Protein AF-A0A2T3IYL4-F1 (afdb_monomer)

Foldseek 3Di:
DDKDQLVRPPLDDLLQSLLVCVVVCVQPPPCNVVRIWDQDQDDDPQKTQGIKDWDQDPLRKIKMKTQIGNVSHGQWIKIWIGNDPDIDIDTDGSDDDCVVRVVSVVVSVPDDGSDDD

Solvent-accessible surface area (backbone atoms only — not comparable to full-atom values): 6860 Å² total; per-residue (Å²): 134,72,71,39,48,58,80,69,46,76,77,49,54,73,65,51,47,46,43,49,46,54,57,53,40,75,83,34,80,86,37,72,93,68,44,48,30,33,78,56,72,38,82,49,87,92,28,31,28,45,31,34,35,76,47,74,49,98,80,74,20,43,38,36,42,32,39,30,19,52,83,88,41,66,44,27,41,36,39,38,41,33,75,66,100,54,74,50,77,50,77,45,64,61,76,73,50,67,85,83,37,48,69,61,52,53,53,50,74,69,49,76,80,84,68,83,133

Structure (mmCIF, N/CA/C/O backbone):
data_AF-A0A2T3IYL4-F1
#
_entry.id   AF-A0A2T3IYL4-F1
#
loop_
_atom_site.group_PDB
_atom_site.id
_atom_site.type_symbol
_atom_site.label_atom_id
_atom_site.label_alt_id
_atom_site.label_comp_id
_atom_site.label_asym_id
_atom_site.label_entity_id
_atom_site.label_seq_id
_atom_site.pdbx_PDB_ins_code
_atom_site.Cartn_x
_atom_site.Cartn_y
_atom_site.Cartn_z
_atom_site.occupancy
_atom_site.B_iso_or_equiv
_atom_site.auth_seq_id
_atom_site.auth_comp_id
_atom_site.auth_asym_id
_atom_site.auth_atom_id
_atom_site.pdbx_PDB_model_num
ATOM 1 N N . MET A 1 1 ? -9.990 2.255 -16.462 1.00 60.38 1 MET A N 1
ATOM 2 C CA . MET A 1 1 ? -9.707 1.977 -15.038 1.00 60.38 1 MET A CA 1
ATOM 3 C C . MET A 1 1 ? -9.647 3.313 -14.328 1.00 60.38 1 MET A C 1
ATOM 5 O O . MET A 1 1 ? -8.961 4.191 -14.836 1.00 60.38 1 MET A O 1
ATOM 9 N N . ASN A 1 2 ? -10.394 3.487 -13.236 1.00 83.19 2 ASN A N 1
ATOM 10 C CA . ASN A 1 2 ? -10.308 4.706 -12.432 1.00 83.19 2 ASN A CA 1
ATOM 11 C C . ASN A 1 2 ? -9.212 4.512 -11.391 1.00 83.19 2 ASN A C 1
ATOM 13 O O . ASN A 1 2 ? -9.307 3.617 -10.553 1.00 83.19 2 ASN A O 1
ATOM 17 N N . TYR A 1 3 ? -8.171 5.326 -11.506 1.00 89.69 3 TYR A N 1
ATOM 18 C CA . TYR A 1 3 ? -7.125 5.439 -10.506 1.00 89.69 3 TYR A CA 1
ATOM 19 C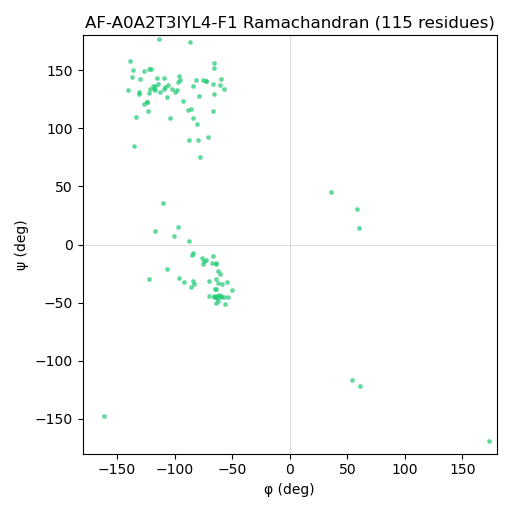 C . TYR A 1 3 ? -7.598 6.410 -9.427 1.00 89.69 3 TYR A C 1
ATOM 21 O O . TYR A 1 3 ? -8.156 7.453 -9.760 1.00 89.69 3 TYR A O 1
ATOM 29 N N . ALA A 1 4 ? -7.379 6.057 -8.166 1.00 92.56 4 ALA A N 1
ATOM 30 C CA . ALA A 1 4 ? -7.614 6.916 -7.016 1.00 92.56 4 ALA A CA 1
ATOM 31 C C . ALA A 1 4 ? -6.269 7.263 -6.383 1.00 92.56 4 ALA A C 1
ATOM 33 O O . ALA A 1 4 ? -5.439 6.376 -6.157 1.00 92.56 4 ALA A O 1
ATOM 34 N N . HIS A 1 5 ? -6.033 8.541 -6.119 1.00 94.25 5 HIS A N 1
ATOM 35 C CA . HIS A 1 5 ? -4.860 8.963 -5.365 1.00 94.25 5 HIS A CA 1
ATOM 36 C C . HIS A 1 5 ? -4.953 8.443 -3.922 1.00 94.25 5 HIS A C 1
ATOM 38 O O . HIS A 1 5 ? -6.049 8.267 -3.390 1.00 94.25 5 HIS A O 1
ATOM 44 N N . ILE A 1 6 ? -3.820 8.217 -3.249 1.00 92.12 6 ILE A N 1
ATOM 45 C CA . ILE A 1 6 ? -3.809 7.712 -1.863 1.00 92.12 6 ILE A CA 1
ATOM 46 C C . ILE A 1 6 ? -4.642 8.575 -0.893 1.00 92.12 6 ILE A C 1
ATOM 48 O O . ILE A 1 6 ? -5.269 8.052 0.028 1.00 92.12 6 ILE A O 1
ATOM 52 N N . THR A 1 7 ? -4.723 9.888 -1.124 1.00 91.19 7 THR A N 1
ATOM 53 C CA . THR A 1 7 ? -5.561 10.798 -0.318 1.00 91.19 7 THR A CA 1
ATOM 54 C C . THR A 1 7 ? -7.053 10.497 -0.436 1.00 91.19 7 THR A C 1
ATOM 56 O O . THR A 1 7 ? -7.787 10.702 0.529 1.00 91.19 7 THR A O 1
ATOM 59 N N . GLU A 1 8 ? -7.489 9.969 -1.580 1.00 92.88 8 GLU A N 1
ATOM 60 C CA . GLU A 1 8 ? -8.887 9.679 -1.917 1.00 92.88 8 GLU A CA 1
ATOM 61 C C . GLU A 1 8 ? -9.357 8.321 -1.367 1.00 92.88 8 GLU A C 1
ATOM 63 O O . GLU A 1 8 ? -10.548 8.001 -1.423 1.00 92.88 8 GLU A O 1
ATOM 68 N N . LEU A 1 9 ? -8.447 7.515 -0.805 1.00 92.44 9 LEU A N 1
ATOM 69 C CA . LEU A 1 9 ? -8.771 6.227 -0.190 1.00 92.44 9 LEU A CA 1
ATOM 70 C C . LEU A 1 9 ? -9.380 6.433 1.204 1.00 92.44 9 LEU A C 1
ATOM 72 O O . LEU A 1 9 ? -8.732 6.228 2.228 1.00 92.44 9 LEU A O 1
ATOM 76 N N . ASN A 1 10 ? -10.646 6.850 1.239 1.00 91.06 10 ASN A N 1
ATOM 77 C CA . ASN A 1 10 ? -11.380 7.199 2.465 1.00 91.06 10 ASN A CA 1
ATOM 78 C C . ASN A 1 10 ? -11.592 6.026 3.438 1.00 91.06 10 ASN A C 1
ATOM 80 O O . ASN A 1 10 ? -11.926 6.244 4.598 1.00 91.06 10 ASN A O 1
ATOM 84 N N . GLU A 1 11 ? -11.399 4.790 2.977 1.00 91.56 11 GLU A N 1
ATOM 85 C CA . GLU A 1 11 ? -11.443 3.584 3.813 1.00 91.56 11 GLU A CA 1
ATOM 86 C C . GLU A 1 11 ? -10.167 3.413 4.666 1.00 91.56 11 GLU A C 1
ATOM 88 O O . GLU A 1 11 ? -10.135 2.580 5.570 1.00 91.56 11 GLU A O 1
ATOM 93 N N . LEU A 1 12 ? -9.113 4.195 4.395 1.00 90.62 12 LEU A N 1
ATOM 94 C CA . LEU A 1 12 ? -7.873 4.211 5.170 1.00 90.62 12 LEU A CA 1
ATOM 95 C C . LEU A 1 12 ? -7.872 5.353 6.185 1.00 90.62 12 LEU A C 1
ATOM 97 O O . LEU A 1 12 ? -8.252 6.482 5.869 1.00 90.62 12 LEU A O 1
ATOM 101 N N . SER A 1 13 ? -7.357 5.077 7.385 1.00 88.62 13 SER A N 1
ATOM 102 C CA . SER A 1 13 ? -7.013 6.137 8.334 1.00 88.62 13 SER A CA 1
ATOM 103 C C . SER A 1 13 ? -5.860 6.989 7.794 1.00 88.62 13 SER A C 1
ATOM 105 O O . SER A 1 13 ? -5.037 6.522 7.005 1.00 88.62 13 SER A O 1
ATOM 107 N N . GLU A 1 14 ? -5.756 8.235 8.257 1.00 85.69 14 GLU A N 1
ATOM 108 C CA . GLU A 1 14 ? -4.638 9.119 7.892 1.00 85.69 14 GLU A CA 1
ATOM 109 C C . GLU A 1 14 ? -3.275 8.528 8.286 1.00 85.69 14 GLU A C 1
ATOM 111 O O . GLU A 1 14 ? -2.298 8.670 7.554 1.00 85.69 14 GLU A O 1
ATOM 116 N N . GLU A 1 15 ? -3.222 7.788 9.396 1.00 81.94 15 GLU A N 1
ATOM 117 C CA . GLU A 1 15 ? -2.031 7.048 9.820 1.00 81.94 15 GLU A CA 1
ATOM 118 C C . GLU A 1 15 ? -1.664 5.936 8.827 1.00 81.94 15 GLU A C 1
ATOM 120 O O . GLU A 1 15 ? -0.506 5.834 8.425 1.00 81.94 15 GLU A O 1
ATOM 125 N N . ALA A 1 16 ? -2.641 5.150 8.361 1.00 86.06 16 ALA A N 1
ATOM 126 C CA . ALA A 1 16 ? -2.408 4.106 7.365 1.00 86.06 16 ALA A CA 1
ATOM 127 C C . ALA A 1 16 ? -1.965 4.692 6.013 1.00 86.06 16 ALA A C 1
ATOM 129 O O . ALA A 1 16 ? -1.069 4.144 5.370 1.00 86.06 16 ALA A O 1
ATOM 130 N N . LYS A 1 17 ? -2.535 5.834 5.598 1.00 89.31 17 LYS A N 1
ATOM 131 C CA . LYS A 1 17 ? -2.097 6.564 4.394 1.00 89.31 17 LYS A CA 1
ATOM 132 C C . LYS A 1 17 ? -0.650 7.041 4.528 1.00 89.31 17 LYS A C 1
ATOM 134 O O . LYS A 1 17 ? 0.152 6.793 3.629 1.00 89.31 17 LYS A O 1
ATOM 139 N N . ALA A 1 18 ? -0.299 7.682 5.645 1.00 85.31 18 ALA A N 1
ATOM 140 C CA . ALA A 1 18 ? 1.064 8.149 5.905 1.00 85.31 18 ALA A CA 1
ATOM 141 C C . ALA A 1 18 ? 2.063 6.984 5.938 1.00 85.31 18 ALA A C 1
ATOM 143 O O . ALA A 1 18 ? 3.119 7.049 5.306 1.00 85.31 18 ALA A O 1
ATOM 144 N N . PHE A 1 19 ? 1.697 5.885 6.601 1.00 83.94 19 PHE A N 1
ATOM 145 C CA . PHE A 1 19 ? 2.507 4.674 6.640 1.00 83.94 19 PHE A CA 1
ATOM 146 C C . PHE A 1 19 ? 2.746 4.084 5.253 1.00 83.94 19 PHE A C 1
ATOM 148 O O . PHE A 1 19 ? 3.867 3.714 4.913 1.00 83.94 19 PHE A O 1
ATOM 155 N N . LEU A 1 20 ? 1.703 4.020 4.429 1.00 88.44 20 LEU A N 1
ATOM 156 C CA . LEU A 1 20 ? 1.818 3.496 3.079 1.00 88.44 20 LEU A CA 1
ATOM 157 C C . LEU A 1 20 ? 2.750 4.355 2.221 1.00 88.44 20 LEU A C 1
ATOM 159 O O . LEU A 1 20 ? 3.619 3.818 1.539 1.00 88.44 20 LEU A O 1
ATOM 163 N N . VAL A 1 21 ? 2.619 5.683 2.298 1.00 88.56 21 VAL A N 1
ATOM 164 C CA . VAL A 1 21 ? 3.532 6.609 1.614 1.00 88.56 21 VAL A CA 1
ATOM 165 C C . VAL A 1 21 ? 4.972 6.397 2.088 1.00 88.56 21 VAL A C 1
ATOM 167 O O . VAL A 1 21 ? 5.870 6.302 1.253 1.00 88.56 21 VAL A O 1
ATOM 170 N N . TYR A 1 22 ? 5.202 6.267 3.401 1.00 84.00 22 TYR A N 1
ATOM 171 C CA . TYR A 1 22 ? 6.528 5.965 3.948 1.00 84.00 22 TYR A CA 1
ATOM 172 C C . TYR A 1 22 ? 7.105 4.685 3.363 1.00 84.00 22 TYR A C 1
ATOM 174 O O . TYR A 1 22 ? 8.236 4.688 2.874 1.00 84.00 22 TYR A O 1
ATOM 182 N N . PHE A 1 23 ? 6.321 3.612 3.408 1.00 84.25 23 PHE A N 1
ATOM 183 C CA . PHE A 1 23 ? 6.771 2.292 3.018 1.00 84.25 23 PHE A CA 1
ATOM 184 C C . PHE A 1 23 ? 7.133 2.247 1.532 1.00 84.25 23 PHE A C 1
ATOM 186 O O . PHE A 1 23 ? 8.259 1.903 1.191 1.00 84.25 23 PHE A O 1
ATOM 193 N N . VAL A 1 24 ? 6.239 2.721 0.657 1.00 85.56 24 VAL A N 1
ATOM 194 C CA . VAL A 1 24 ? 6.507 2.784 -0.789 1.00 85.56 24 VAL A CA 1
ATOM 195 C C . VAL A 1 24 ? 7.684 3.718 -1.096 1.00 85.56 24 VAL A C 1
ATOM 197 O O . VAL A 1 24 ? 8.464 3.447 -2.006 1.00 85.56 24 VAL A O 1
ATOM 200 N N . SER A 1 25 ? 7.872 4.795 -0.322 1.00 84.81 25 SER A N 1
ATOM 201 C CA . SER A 1 25 ? 8.993 5.720 -0.541 1.00 84.81 25 SER A CA 1
ATOM 202 C C . SER A 1 25 ? 10.377 5.128 -0.259 1.00 84.81 25 SER A C 1
ATOM 204 O O . SER A 1 25 ? 11.373 5.707 -0.692 1.00 84.81 25 SER A O 1
ATOM 206 N N . GLN A 1 26 ? 10.456 3.993 0.452 1.00 80.31 26 GLN A N 1
ATOM 207 C CA . GLN A 1 26 ? 11.719 3.272 0.636 1.00 80.31 26 GLN A CA 1
ATOM 208 C C . GLN A 1 26 ? 12.198 2.622 -0.667 1.00 80.31 26 GLN A C 1
ATOM 210 O O . GLN A 1 26 ? 13.402 2.537 -0.892 1.00 80.31 26 GLN A O 1
ATOM 215 N N . ASP A 1 27 ? 11.264 2.219 -1.531 1.00 77.62 27 ASP A N 1
ATOM 216 C CA . ASP A 1 27 ? 11.568 1.596 -2.820 1.00 77.62 27 ASP A CA 1
ATOM 217 C C . ASP A 1 27 ? 11.548 2.612 -3.973 1.00 77.62 27 ASP A C 1
ATOM 219 O O . ASP A 1 27 ? 12.244 2.439 -4.973 1.00 77.62 27 ASP A O 1
ATOM 223 N N . LEU A 1 28 ? 10.741 3.676 -3.852 1.00 79.00 28 LEU A N 1
ATOM 224 C CA . LEU A 1 28 ? 10.479 4.652 -4.912 1.00 79.00 28 LEU A CA 1
ATOM 225 C C . LEU A 1 28 ? 10.581 6.093 -4.392 1.00 79.00 28 LEU A C 1
ATOM 227 O O . LEU A 1 28 ? 9.718 6.594 -3.670 1.00 79.00 28 LEU A O 1
ATOM 231 N N . ILE A 1 29 ? 11.620 6.810 -4.816 1.00 75.06 29 ILE A N 1
ATOM 232 C CA . ILE A 1 29 ? 11.860 8.196 -4.393 1.00 75.06 29 ILE A CA 1
ATOM 233 C C . ILE A 1 29 ? 10.759 9.126 -4.944 1.00 75.06 29 ILE A C 1
ATOM 235 O O . ILE A 1 29 ? 10.383 9.038 -6.112 1.00 75.06 29 ILE A O 1
ATOM 239 N N . ASN A 1 30 ? 10.272 10.062 -4.116 1.00 70.69 30 ASN A N 1
ATOM 240 C CA . ASN A 1 30 ? 9.265 11.081 -4.469 1.00 70.69 30 ASN A CA 1
ATOM 241 C C . ASN A 1 30 ? 7.922 10.519 -4.982 1.00 70.69 30 ASN A C 1
ATOM 243 O O . ASN A 1 30 ? 7.241 11.150 -5.791 1.00 70.69 30 ASN A O 1
ATOM 247 N N . VAL A 1 31 ? 7.521 9.335 -4.511 1.00 79.12 31 VAL A N 1
ATOM 248 C CA . VAL A 1 31 ? 6.292 8.663 -4.968 1.00 79.12 31 VAL A CA 1
ATOM 249 C C . VAL A 1 31 ? 5.002 9.267 -4.403 1.00 79.12 31 VAL A C 1
ATOM 251 O O . VAL A 1 31 ? 3.940 9.009 -4.954 1.00 79.12 31 VAL A O 1
ATOM 254 N N . ALA A 1 32 ? 5.065 10.076 -3.340 1.00 73.00 32 ALA A N 1
ATOM 255 C CA . ALA A 1 32 ? 3.881 10.535 -2.603 1.00 73.00 32 ALA A CA 1
ATOM 256 C C . ALA A 1 32 ? 2.818 11.203 -3.497 1.00 73.00 32 ALA A C 1
ATOM 258 O O . ALA A 1 32 ? 1.651 10.848 -3.405 1.00 73.00 32 ALA A O 1
ATOM 259 N N . GLU A 1 33 ? 3.228 12.092 -4.408 1.00 76.69 33 GLU A N 1
ATOM 260 C CA . GLU A 1 33 ? 2.340 12.801 -5.355 1.00 76.69 33 GLU A CA 1
ATOM 261 C C . GLU A 1 33 ? 1.842 11.917 -6.514 1.00 76.69 33 GLU A C 1
ATOM 263 O O . GLU A 1 33 ? 0.949 12.286 -7.281 1.00 76.69 33 GLU A O 1
ATOM 268 N N . L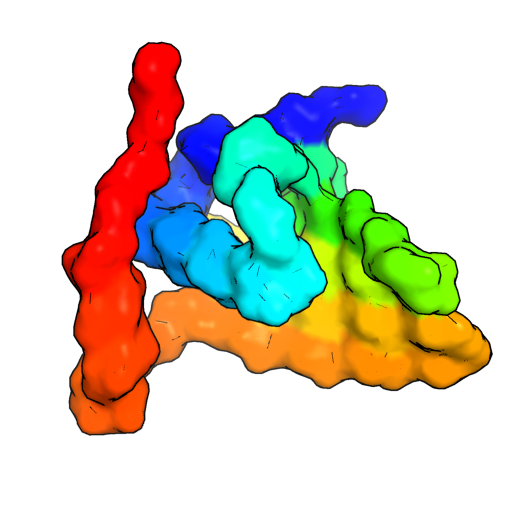YS A 1 34 ? 2.475 10.756 -6.692 1.00 83.44 34 LYS A N 1
ATOM 269 C CA . LYS A 1 34 ? 2.251 9.824 -7.802 1.00 83.44 34 LYS A CA 1
ATOM 270 C C . LYS A 1 34 ? 1.727 8.475 -7.326 1.00 83.44 34 LYS A C 1
ATOM 272 O O . LYS A 1 34 ? 1.687 7.522 -8.106 1.00 83.44 34 LYS A O 1
ATOM 277 N N . LEU A 1 35 ? 1.325 8.382 -6.062 1.00 90.19 35 LEU A N 1
ATOM 278 C CA . LEU A 1 35 ? 0.867 7.140 -5.475 1.00 90.19 35 LEU A CA 1
ATOM 279 C C . LEU A 1 35 ? -0.632 6.973 -5.732 1.00 90.19 35 LEU A C 1
ATOM 281 O O . LEU A 1 35 ? -1.484 7.401 -4.952 1.00 90.19 35 LEU A O 1
ATOM 285 N N . TYR A 1 36 ? -0.932 6.339 -6.863 1.00 92.81 36 TYR A N 1
ATOM 286 C CA . TYR A 1 36 ? -2.287 6.033 -7.303 1.00 92.81 36 TYR A CA 1
ATOM 287 C C . TYR A 1 36 ? -2.571 4.540 -7.209 1.00 92.81 36 TYR A C 1
ATOM 289 O O . TYR A 1 36 ? -1.719 3.718 -7.541 1.00 92.81 36 TYR A O 1
ATOM 297 N N . PHE A 1 37 ? -3.796 4.199 -6.832 1.00 94.50 37 PHE A N 1
ATOM 298 C CA . PHE A 1 37 ? -4.279 2.833 -6.707 1.00 94.50 37 PHE A CA 1
ATOM 299 C C . PHE A 1 37 ? -5.474 2.574 -7.619 1.00 94.50 37 PHE A C 1
ATOM 301 O O . PHE A 1 37 ? -6.280 3.459 -7.897 1.00 94.50 37 PHE A O 1
ATOM 308 N N . ILE A 1 38 ? -5.614 1.325 -8.047 1.00 95.00 38 ILE A N 1
ATOM 309 C CA . ILE A 1 38 ? -6.792 0.804 -8.734 1.00 95.00 38 ILE A CA 1
ATOM 310 C C . ILE A 1 38 ? -7.557 -0.071 -7.748 1.00 95.00 38 ILE A C 1
ATOM 312 O O . ILE A 1 38 ? -6.963 -0.878 -7.030 1.00 95.00 38 ILE A O 1
ATOM 316 N N . ARG A 1 39 ? -8.882 0.065 -7.732 1.00 93.25 39 ARG A N 1
ATOM 317 C CA . ARG A 1 39 ? -9.763 -0.831 -6.981 1.00 93.25 39 ARG A CA 1
ATOM 318 C C . ARG A 1 39 ? -9.705 -2.248 -7.565 1.00 93.25 39 ARG A C 1
ATOM 320 O O . ARG A 1 39 ? -9.845 -2.403 -8.776 1.00 93.25 39 ARG A O 1
ATOM 327 N N . ASN A 1 40 ? -9.491 -3.250 -6.716 1.00 88.44 40 ASN A N 1
ATOM 328 C CA . ASN A 1 40 ? -9.236 -4.632 -7.136 1.00 88.44 40 ASN A CA 1
ATOM 329 C C . ASN A 1 40 ? -10.238 -5.649 -6.554 1.00 88.44 40 ASN A C 1
ATOM 331 O O . ASN A 1 40 ? -10.529 -6.624 -7.227 1.00 88.44 40 ASN A O 1
ATOM 335 N N . ASP A 1 41 ? -10.802 -5.418 -5.362 1.00 89.12 41 ASP A N 1
ATOM 336 C CA . ASP A 1 41 ? -11.785 -6.289 -4.677 1.00 89.12 41 ASP A CA 1
ATOM 337 C C . ASP A 1 41 ? -11.555 -7.816 -4.871 1.00 89.12 41 ASP A C 1
ATOM 339 O O . ASP A 1 41 ? -12.484 -8.575 -5.157 1.00 89.12 41 ASP A O 1
ATOM 343 N N . VAL A 1 42 ? -10.303 -8.279 -4.729 1.00 84.94 42 VAL A N 1
ATOM 344 C CA . VAL A 1 42 ? -9.915 -9.692 -4.923 1.00 84.94 42 VAL A CA 1
ATOM 345 C C . VAL A 1 42 ? -9.833 -10.420 -3.577 1.00 84.94 42 VAL A C 1
ATOM 347 O O . VAL A 1 42 ? -9.181 -9.913 -2.662 1.00 84.94 42 VAL A O 1
ATOM 350 N N . PRO A 1 43 ? -10.409 -11.629 -3.435 1.00 79.75 43 PRO A N 1
ATOM 351 C CA . PRO A 1 43 ? -10.226 -12.451 -2.239 1.00 79.75 43 PRO A CA 1
ATOM 352 C C . PRO A 1 43 ? -8.755 -12.818 -1.986 1.00 79.75 43 PRO A C 1
ATOM 354 O O . PRO A 1 43 ? -8.037 -13.225 -2.897 1.00 79.75 43 PRO A O 1
ATOM 357 N N . PHE A 1 44 ? -8.323 -12.742 -0.729 1.00 72.38 44 PHE A N 1
ATOM 358 C CA . PHE A 1 44 ? -6.981 -13.102 -0.271 1.00 72.38 44 PHE A CA 1
ATOM 359 C C . PHE A 1 44 ? -7.079 -13.928 1.018 1.00 72.38 44 PHE A C 1
ATOM 361 O O . PHE A 1 44 ? -7.039 -13.405 2.129 1.00 72.38 44 PHE A O 1
ATOM 368 N N . GLY A 1 45 ? -7.280 -15.241 0.882 1.00 75.88 45 GLY A N 1
ATOM 369 C CA . GLY A 1 45 ? -7.611 -16.096 2.025 1.00 75.88 45 GLY A CA 1
ATOM 370 C C . GLY A 1 45 ? -8.927 -15.656 2.677 1.00 75.88 45 GLY A C 1
ATOM 371 O O . GLY A 1 45 ? -9.951 -15.595 2.003 1.00 75.88 45 GLY A O 1
ATOM 372 N N . ASN A 1 46 ? -8.883 -15.316 3.969 1.00 77.56 46 ASN A N 1
ATOM 373 C CA . ASN A 1 46 ? -10.028 -14.759 4.709 1.00 77.56 46 ASN A CA 1
ATOM 374 C C . ASN A 1 46 ? -10.125 -13.221 4.611 1.00 77.56 46 ASN A C 1
ATOM 376 O O . ASN A 1 46 ? -10.975 -12.617 5.257 1.00 77.56 46 ASN A O 1
ATOM 380 N N . GLN A 1 47 ? -9.236 -12.588 3.847 1.00 84.25 47 GLN A N 1
ATOM 381 C CA . GLN A 1 47 ? -9.121 -11.140 3.680 1.00 84.25 47 GLN A CA 1
ATOM 382 C C . GLN A 1 47 ? -9.477 -10.732 2.243 1.00 84.25 47 GLN A C 1
ATOM 384 O O . GLN A 1 47 ? -9.742 -11.574 1.385 1.00 84.25 47 GLN A O 1
ATOM 389 N N . THR A 1 48 ? -9.486 -9.429 1.963 1.00 86.88 48 THR A N 1
ATOM 390 C CA . THR A 1 48 ? -9.756 -8.874 0.627 1.00 86.88 48 THR A CA 1
ATOM 391 C C . THR A 1 48 ? -8.698 -7.847 0.238 1.00 86.88 48 THR A C 1
ATOM 393 O O . THR A 1 48 ? -8.417 -6.921 0.993 1.00 86.88 48 THR A O 1
ATOM 396 N N . ILE A 1 49 ? -8.136 -7.962 -0.963 1.00 88.75 49 ILE A N 1
ATOM 397 C CA . ILE A 1 49 ? -7.335 -6.902 -1.580 1.00 88.75 49 ILE A CA 1
ATOM 398 C C . ILE A 1 49 ? -8.304 -5.896 -2.197 1.00 88.75 49 ILE A C 1
ATOM 400 O O . ILE A 1 49 ? -8.864 -6.154 -3.262 1.00 88.75 49 ILE A O 1
ATOM 404 N N . LYS A 1 50 ? -8.498 -4.743 -1.552 1.00 93.19 50 LYS A N 1
ATOM 405 C CA . LYS A 1 50 ? -9.390 -3.694 -2.080 1.00 93.19 50 LYS A CA 1
ATOM 406 C C . LYS A 1 50 ? -8.700 -2.796 -3.096 1.00 93.19 50 LYS A C 1
ATOM 408 O O . LYS A 1 50 ? -9.341 -2.343 -4.041 1.00 93.19 50 LYS A O 1
ATOM 413 N N . TYR A 1 51 ? -7.396 -2.580 -2.950 1.00 94.38 51 TYR A N 1
ATOM 414 C CA . TYR A 1 51 ? -6.638 -1.668 -3.801 1.00 94.38 51 TYR A CA 1
ATOM 415 C C . TYR A 1 51 ? -5.298 -2.261 -4.201 1.00 94.38 51 TYR A C 1
ATOM 417 O O . TYR A 1 51 ? -4.648 -2.931 -3.399 1.00 94.38 51 TYR A O 1
ATOM 425 N N . MET A 1 52 ? -4.864 -1.974 -5.423 1.00 93.50 52 MET A 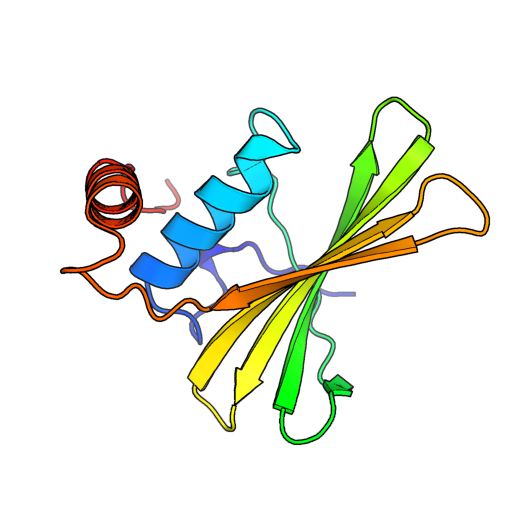N 1
ATOM 426 C CA . MET A 1 52 ? -3.541 -2.341 -5.908 1.00 93.50 52 MET A CA 1
ATOM 427 C C . MET A 1 52 ? -2.869 -1.203 -6.664 1.00 93.50 52 MET A C 1
ATOM 429 O O . MET A 1 52 ? -3.533 -0.403 -7.318 1.00 93.50 52 MET A O 1
ATOM 433 N N . THR A 1 53 ? -1.546 -1.164 -6.616 1.00 92.69 53 THR A N 1
ATOM 434 C CA . THR A 1 53 ? -0.737 -0.338 -7.510 1.00 92.69 53 THR A CA 1
ATOM 435 C C . THR A 1 53 ? 0.485 -1.112 -7.976 1.00 92.69 53 THR A C 1
ATOM 437 O O . THR A 1 53 ? 0.881 -2.102 -7.356 1.00 92.69 53 THR A O 1
ATOM 440 N N . THR A 1 54 ? 1.053 -0.688 -9.099 1.00 90.81 54 THR A N 1
ATOM 441 C CA . THR A 1 54 ? 2.173 -1.361 -9.747 1.00 90.81 54 THR A CA 1
ATOM 442 C C . THR A 1 54 ? 3.146 -0.331 -10.288 1.00 90.81 54 THR A C 1
ATOM 444 O O . THR A 1 54 ? 2.749 0.593 -10.996 1.00 90.81 54 THR A O 1
ATOM 447 N N . PHE A 1 55 ? 4.424 -0.544 -10.011 1.00 88.62 55 PHE A N 1
ATOM 448 C CA . PHE A 1 55 ? 5.527 0.264 -10.502 1.00 88.62 55 PHE A CA 1
ATOM 449 C C . PHE A 1 55 ? 6.562 -0.632 -11.172 1.00 88.62 55 PHE A C 1
ATOM 451 O O . PHE A 1 55 ? 6.743 -1.786 -10.785 1.00 88.62 55 PHE A O 1
ATOM 458 N N . ASN A 1 56 ? 7.254 -0.090 -12.167 1.00 85.25 56 ASN A N 1
ATOM 459 C CA . ASN A 1 56 ? 8.469 -0.704 -12.685 1.00 85.25 56 ASN A CA 1
ATOM 460 C C . ASN A 1 56 ? 9.654 0.027 -12.054 1.00 85.25 56 ASN A C 1
ATOM 462 O O . ASN A 1 56 ? 9.666 1.258 -12.043 1.00 85.25 56 ASN A O 1
ATOM 466 N N . ASN A 1 57 ? 10.616 -0.719 -11.522 1.00 75.19 57 ASN A N 1
ATOM 467 C CA . ASN A 1 57 ? 11.867 -0.154 -11.032 1.00 75.19 57 ASN A CA 1
ATOM 468 C C . ASN A 1 57 ? 12.900 -0.023 -12.163 1.00 75.19 57 ASN A C 1
ATOM 470 O O . ASN A 1 57 ? 12.698 -0.501 -13.283 1.00 75.19 57 ASN A O 1
ATOM 474 N N . ASP A 1 58 ? 14.035 0.594 -11.841 1.00 74.19 58 ASP A N 1
ATOM 475 C CA . ASP A 1 58 ? 15.116 0.883 -12.792 1.00 74.19 58 ASP A CA 1
ATOM 476 C C . ASP A 1 58 ? 15.774 -0.377 -13.388 1.00 74.19 58 ASP A C 1
ATOM 478 O O . ASP A 1 58 ? 16.446 -0.306 -14.416 1.00 74.19 58 ASP A O 1
ATOM 482 N N . LEU A 1 59 ? 15.565 -1.544 -12.771 1.00 74.62 59 LEU A N 1
ATOM 483 C CA . LEU A 1 59 ? 16.074 -2.843 -13.218 1.00 74.62 59 LEU A CA 1
ATOM 484 C C . LEU A 1 59 ? 15.039 -3.642 -14.032 1.00 74.62 59 LEU A C 1
ATOM 486 O O . LEU A 1 59 ? 15.220 -4.840 -14.233 1.00 74.62 59 LEU A O 1
ATOM 490 N N . ASN A 1 60 ? 13.957 -3.006 -14.500 1.00 71.00 60 ASN A N 1
ATOM 491 C CA . ASN A 1 60 ? 12.787 -3.646 -15.126 1.00 71.00 60 ASN A CA 1
ATOM 492 C C . ASN A 1 60 ? 12.045 -4.645 -14.221 1.00 71.00 60 ASN A C 1
ATOM 494 O O . ASN A 1 60 ? 11.201 -5.405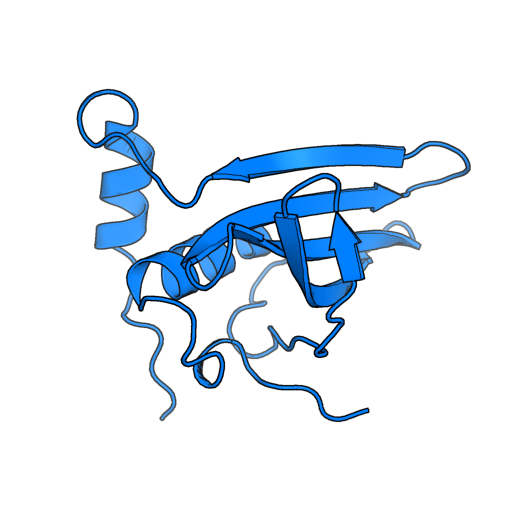 -14.699 1.00 71.00 60 ASN A O 1
ATOM 498 N N . GLY A 1 61 ? 12.320 -4.630 -12.920 1.00 79.44 61 GLY A N 1
ATOM 499 C CA . GLY A 1 61 ? 11.551 -5.378 -11.942 1.00 79.44 61 GLY A CA 1
ATOM 500 C C . GLY A 1 61 ? 10.183 -4.736 -11.728 1.00 79.44 61 GLY A C 1
ATOM 501 O O . GLY A 1 61 ? 10.051 -3.510 -11.697 1.00 79.44 61 GLY A O 1
ATOM 502 N N . ARG A 1 62 ? 9.151 -5.564 -11.573 1.00 86.81 62 ARG A N 1
ATOM 503 C CA . ARG A 1 62 ? 7.797 -5.124 -11.241 1.00 86.81 62 ARG A CA 1
ATOM 504 C C . ARG A 1 62 ? 7.607 -5.162 -9.729 1.00 86.81 62 ARG A C 1
ATOM 506 O O . ARG A 1 62 ? 7.753 -6.217 -9.114 1.00 86.81 62 ARG A O 1
ATOM 513 N N . ILE A 1 63 ? 7.235 -4.024 -9.157 1.00 88.25 63 ILE A N 1
ATOM 514 C CA . ILE A 1 63 ? 6.835 -3.887 -7.757 1.00 88.25 63 ILE A CA 1
ATOM 515 C C . ILE A 1 63 ? 5.325 -3.693 -7.708 1.00 88.25 63 ILE A C 1
ATOM 517 O O . ILE A 1 63 ? 4.787 -2.802 -8.362 1.00 88.25 63 ILE A O 1
ATOM 521 N N . GLU A 1 64 ? 4.634 -4.510 -6.931 1.00 89.25 64 GLU A N 1
ATOM 522 C CA . GLU A 1 64 ? 3.202 -4.400 -6.683 1.00 89.25 64 GLU A CA 1
ATOM 523 C C . GLU A 1 64 ? 2.950 -4.174 -5.202 1.00 89.25 64 GLU A C 1
ATOM 525 O O . GLU A 1 64 ? 3.527 -4.862 -4.363 1.00 89.25 64 GLU A O 1
ATOM 530 N N . TYR A 1 65 ? 2.047 -3.248 -4.893 1.00 91.00 65 TYR A N 1
ATOM 531 C CA . TYR A 1 65 ? 1.540 -3.051 -3.540 1.00 91.00 65 TYR A CA 1
ATOM 532 C C . TYR A 1 65 ? 0.040 -3.311 -3.523 1.00 91.00 65 TYR A C 1
ATOM 534 O O . TYR A 1 65 ? -0.695 -2.803 -4.375 1.00 91.00 65 TYR A O 1
ATOM 542 N N . TRP A 1 66 ? -0.417 -4.079 -2.540 1.00 91.00 66 TRP A N 1
ATOM 543 C CA . TRP A 1 66 ? -1.814 -4.450 -2.345 1.00 91.00 66 TRP A CA 1
ATOM 544 C C . TRP A 1 66 ? -2.268 -4.035 -0.958 1.00 91.00 66 TRP A C 1
ATOM 546 O O . TRP A 1 66 ? -1.698 -4.475 0.036 1.00 91.00 66 TRP A O 1
ATOM 556 N N . ILE A 1 67 ? -3.311 -3.217 -0.880 1.00 92.12 67 ILE A N 1
ATOM 557 C CA . ILE A 1 67 ? -3.903 -2.849 0.403 1.00 92.12 67 ILE A CA 1
ATOM 558 C C . ILE A 1 67 ? -4.916 -3.923 0.780 1.00 92.12 67 ILE A C 1
ATOM 560 O O . ILE A 1 67 ? -5.915 -4.132 0.080 1.00 92.12 67 ILE A O 1
ATOM 564 N N . VAL A 1 68 ? -4.633 -4.604 1.885 1.00 88.12 68 VAL A N 1
ATOM 565 C CA . VAL A 1 68 ? -5.384 -5.766 2.349 1.00 88.12 68 VAL A CA 1
ATOM 566 C C . VAL A 1 68 ? -6.310 -5.363 3.483 1.00 88.12 68 VAL A C 1
ATOM 568 O O . VAL A 1 68 ? -5.915 -4.662 4.414 1.00 88.12 68 VAL A O 1
ATOM 571 N N . PHE A 1 69 ? -7.552 -5.816 3.388 1.00 90.88 69 PHE A N 1
ATOM 572 C CA . PHE A 1 69 ? -8.622 -5.564 4.334 1.00 90.88 69 PHE A CA 1
ATOM 573 C C . PHE A 1 69 ? -9.050 -6.860 5.010 1.00 90.88 69 PHE A C 1
ATOM 575 O O . PHE A 1 69 ? -9.212 -7.890 4.355 1.00 90.88 69 PHE A O 1
ATOM 582 N N . ASP A 1 70 ? -9.274 -6.782 6.315 1.00 87.25 70 ASP A N 1
ATOM 583 C CA . ASP A 1 70 ? -10.000 -7.786 7.082 1.00 87.25 70 ASP A CA 1
ATOM 584 C C . ASP A 1 70 ? -11.398 -7.224 7.368 1.00 87.25 70 ASP A C 1
ATOM 586 O O . ASP A 1 70 ? -11.558 -6.245 8.104 1.00 87.25 70 ASP A O 1
ATOM 590 N N . ASN A 1 71 ? -12.410 -7.796 6.711 1.00 85.06 71 ASN A N 1
ATOM 591 C CA . ASN A 1 71 ? -13.744 -7.207 6.585 1.00 85.06 71 ASN A CA 1
ATOM 592 C C . ASN A 1 71 ? -13.674 -5.771 6.011 1.00 85.06 71 ASN A C 1
ATOM 594 O O . ASN A 1 71 ? -13.219 -5.571 4.884 1.00 85.06 71 ASN A O 1
ATOM 598 N N . ASP A 1 72 ? -14.095 -4.770 6.788 1.00 83.81 72 ASP A N 1
ATOM 599 C CA . ASP A 1 72 ? -14.104 -3.354 6.399 1.00 83.81 72 ASP A CA 1
ATOM 600 C C . ASP A 1 72 ? -12.931 -2.547 6.972 1.00 83.81 72 ASP A C 1
ATOM 602 O O . ASP A 1 72 ? -12.881 -1.330 6.807 1.00 83.81 72 ASP A O 1
ATOM 606 N N . GLN A 1 73 ? -11.965 -3.203 7.619 1.00 86.75 73 GLN A N 1
ATOM 607 C CA . GLN A 1 73 ? -10.802 -2.536 8.201 1.00 86.75 73 GLN A CA 1
ATOM 608 C C . GLN A 1 73 ? -9.534 -2.846 7.414 1.00 86.75 73 GLN A C 1
ATOM 610 O O . GLN A 1 73 ? -9.244 -3.999 7.099 1.00 86.75 73 GLN A O 1
ATOM 615 N N . ALA A 1 74 ? -8.753 -1.807 7.122 1.00 88.44 74 ALA A N 1
ATOM 616 C CA . ALA A 1 74 ? -7.452 -1.961 6.493 1.00 88.44 74 ALA A CA 1
ATOM 617 C C . ALA A 1 74 ? -6.491 -2.680 7.454 1.00 88.44 74 ALA A C 1
ATOM 619 O O . ALA A 1 74 ? -6.142 -2.156 8.511 1.00 88.44 74 ALA A O 1
ATOM 620 N N . ALA A 1 75 ? -6.069 -3.887 7.084 1.00 86.62 75 ALA A N 1
ATOM 621 C CA . ALA A 1 75 ? -5.193 -4.731 7.888 1.00 86.62 75 ALA A CA 1
ATOM 622 C C . ALA A 1 75 ? -3.712 -4.404 7.654 1.00 86.62 75 ALA A C 1
ATOM 624 O O . ALA A 1 75 ? -2.906 -4.439 8.586 1.00 86.62 75 ALA A O 1
ATOM 625 N N . GLY A 1 76 ? -3.345 -4.073 6.416 1.00 87.25 76 GLY A N 1
ATOM 626 C CA . GLY A 1 76 ? -1.958 -3.816 6.053 1.00 87.25 76 GLY A CA 1
ATOM 627 C C . GLY A 1 76 ? -1.741 -3.614 4.563 1.00 87.25 76 GLY A C 1
ATOM 628 O O . GLY A 1 76 ? -2.691 -3.515 3.779 1.00 87.25 76 GLY A O 1
ATOM 629 N N . VAL A 1 77 ? -0.467 -3.599 4.180 1.00 87.81 77 VAL A N 1
ATOM 630 C CA . VAL A 1 77 ? -0.041 -3.659 2.786 1.00 87.81 77 VAL A CA 1
ATOM 631 C C . VAL A 1 77 ? 0.771 -4.927 2.547 1.00 87.81 77 VAL A C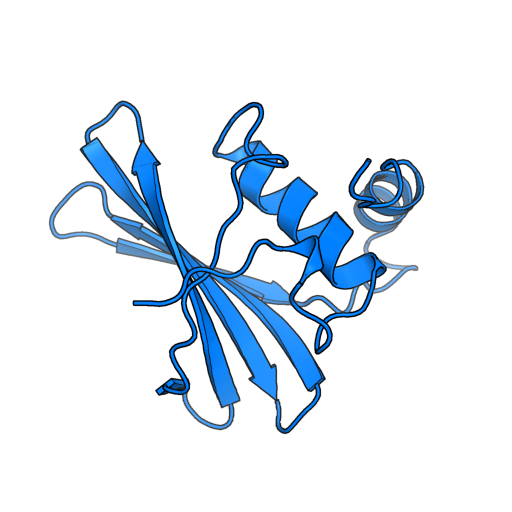 1
ATOM 633 O O . VAL A 1 77 ? 1.675 -5.263 3.312 1.00 87.81 77 VAL A O 1
ATOM 636 N N . ALA A 1 78 ? 0.448 -5.634 1.474 1.00 85.06 78 ALA A N 1
ATOM 637 C CA . ALA A 1 78 ? 1.306 -6.662 0.916 1.00 85.06 78 ALA A CA 1
ATOM 638 C C . ALA A 1 78 ? 2.138 -6.047 -0.209 1.00 85.06 78 ALA A C 1
ATOM 640 O O . ALA A 1 78 ? 1.626 -5.247 -0.994 1.00 85.06 78 ALA A O 1
ATOM 641 N N . GLN A 1 79 ? 3.398 -6.443 -0.307 1.00 87.00 79 GLN A N 1
ATOM 642 C CA . GLN A 1 79 ? 4.275 -6.095 -1.413 1.00 87.00 79 GLN A CA 1
ATOM 643 C C . GLN A 1 79 ? 4.676 -7.3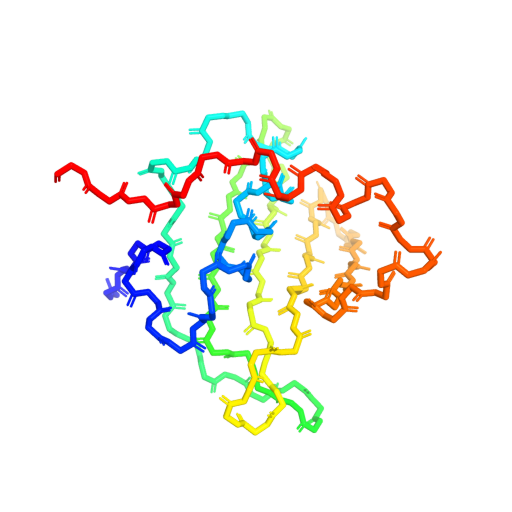71 -2.141 1.00 87.00 79 GLN A C 1
ATOM 645 O O . GLN A 1 79 ? 5.022 -8.371 -1.509 1.00 87.00 79 GLN A O 1
ATOM 650 N N . ARG A 1 80 ? 4.659 -7.320 -3.471 1.00 84.00 80 ARG A N 1
ATOM 651 C CA . ARG A 1 80 ? 5.265 -8.334 -4.330 1.00 84.00 80 ARG A CA 1
ATOM 652 C C . ARG A 1 80 ? 6.310 -7.688 -5.220 1.00 84.00 80 ARG A C 1
ATOM 654 O O . ARG A 1 80 ? 6.050 -6.668 -5.850 1.00 84.00 80 ARG A O 1
ATOM 661 N N . LEU A 1 81 ? 7.470 -8.318 -5.300 1.00 82.25 81 LEU A N 1
ATOM 662 C CA . LEU A 1 81 ? 8.605 -7.861 -6.080 1.00 82.25 81 LEU A CA 1
ATOM 663 C C . LEU A 1 81 ? 9.017 -8.963 -7.052 1.00 82.25 81 LEU A C 1
ATOM 665 O O . LEU A 1 81 ? 9.261 -10.093 -6.639 1.00 82.25 81 LEU A O 1
ATOM 669 N N . THR A 1 82 ? 9.031 -8.643 -8.343 1.00 79.00 82 THR A N 1
ATOM 670 C CA . THR A 1 82 ? 9.332 -9.589 -9.427 1.00 79.00 82 THR A CA 1
ATOM 671 C C . THR A 1 82 ? 10.496 -9.043 -10.239 1.00 79.00 82 THR A C 1
ATOM 673 O O . THR A 1 82 ? 10.350 -7.9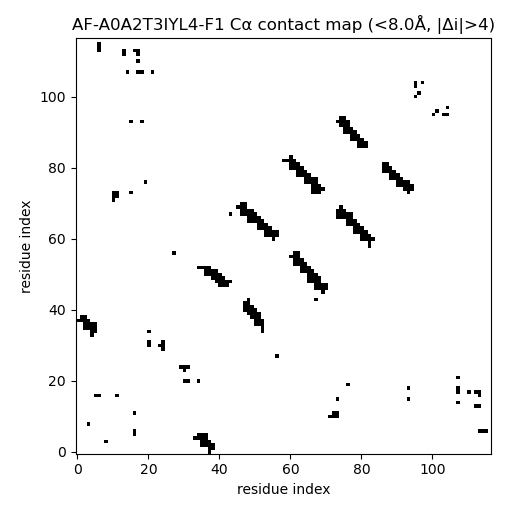99 -10.871 1.00 79.00 82 THR A O 1
ATOM 676 N N . TYR A 1 83 ? 11.637 -9.726 -10.226 1.00 65.00 83 TYR A N 1
ATOM 677 C CA . TYR A 1 83 ? 12.810 -9.363 -11.034 1.00 65.00 83 TYR A CA 1
ATOM 678 C C . TYR A 1 83 ? 13.024 -10.325 -12.220 1.00 65.00 83 TYR A C 1
ATOM 680 O O . TYR A 1 83 ? 13.666 -9.949 -13.198 1.00 65.00 83 TYR A O 1
ATOM 688 N N . ASP A 1 84 ? 12.465 -11.539 -12.140 1.00 67.25 84 ASP A N 1
ATOM 689 C CA . ASP A 1 84 ? 12.563 -12.650 -13.099 1.00 67.25 84 ASP A CA 1
ATOM 690 C C . ASP A 1 84 ? 11.418 -13.676 -12.853 1.00 67.25 84 ASP A C 1
ATOM 692 O O . ASP A 1 84 ? 10.321 -13.277 -12.458 1.00 67.25 84 ASP A O 1
ATOM 696 N N . ASP A 1 85 ? 11.634 -14.982 -13.086 1.00 60.38 85 ASP A N 1
ATOM 697 C CA . ASP A 1 85 ? 10.677 -16.055 -12.731 1.00 60.38 85 ASP A CA 1
ATOM 698 C C . ASP A 1 85 ? 10.491 -16.225 -11.205 1.00 60.38 85 ASP A C 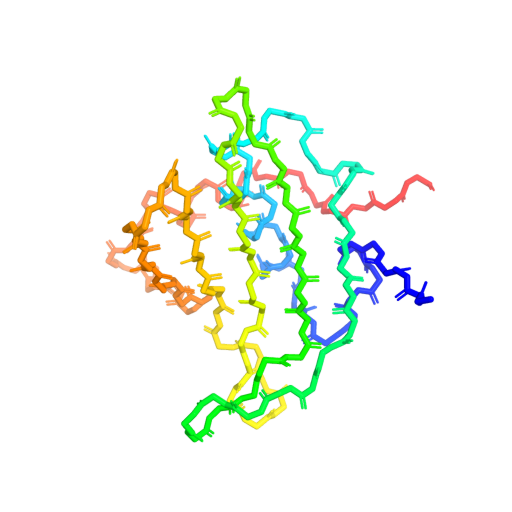1
ATOM 700 O O . ASP A 1 85 ? 9.592 -16.945 -10.759 1.00 60.38 85 ASP A O 1
ATOM 704 N N . ASN A 1 86 ? 11.324 -15.569 -10.391 1.00 58.75 86 ASN A N 1
ATOM 705 C CA . ASN A 1 86 ? 11.231 -15.557 -8.941 1.00 58.75 86 ASN A CA 1
ATOM 706 C C . ASN A 1 86 ? 10.481 -14.314 -8.454 1.00 58.75 86 ASN A C 1
ATOM 708 O O . ASN A 1 86 ? 10.600 -13.207 -8.989 1.00 58.75 86 ASN A O 1
ATOM 712 N N . PHE A 1 87 ? 9.725 -14.501 -7.374 1.00 62.41 87 PHE A N 1
ATOM 713 C CA . PHE A 1 87 ? 9.035 -13.420 -6.692 1.00 62.41 87 PHE A CA 1
ATOM 714 C C . PHE A 1 87 ? 9.318 -13.458 -5.193 1.00 62.41 87 PHE A C 1
ATOM 716 O O . PHE A 1 87 ? 9.359 -14.523 -4.575 1.00 62.41 87 PHE A O 1
ATOM 723 N N . GLU A 1 88 ? 9.456 -12.276 -4.604 1.00 67.94 88 GLU A N 1
ATOM 724 C CA . GLU A 1 88 ? 9.491 -12.085 -3.158 1.00 67.94 88 GLU A CA 1
ATOM 725 C C . GLU A 1 88 ? 8.192 -11.412 -2.715 1.00 67.94 88 GLU A C 1
ATOM 727 O O . GLU A 1 88 ? 7.710 -10.475 -3.360 1.00 67.94 88 GLU A O 1
ATOM 732 N N . THR A 1 89 ? 7.603 -11.901 -1.622 1.00 71.31 89 THR A N 1
ATOM 733 C CA . THR A 1 89 ? 6.409 -11.304 -1.012 1.00 71.31 89 THR A CA 1
ATOM 734 C C . THR A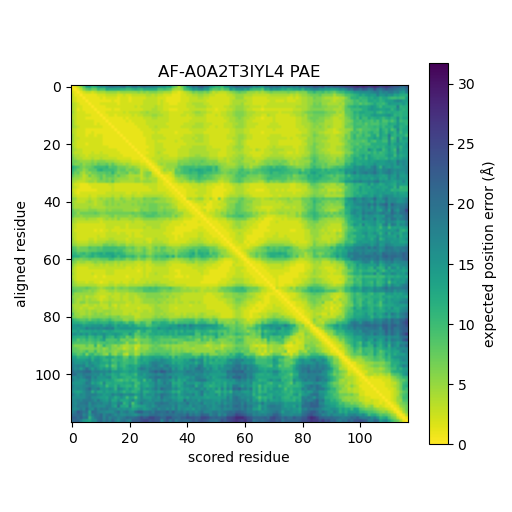 1 89 ? 6.673 -10.936 0.434 1.00 71.31 89 THR A C 1
ATOM 736 O O . THR A 1 89 ? 7.109 -11.783 1.215 1.00 71.31 89 THR A O 1
ATOM 739 N N . SER A 1 90 ? 6.329 -9.708 0.805 1.00 76.69 90 SER A N 1
ATOM 740 C CA . SER A 1 90 ? 6.325 -9.237 2.187 1.00 76.69 90 SER A CA 1
ATOM 741 C C . SER A 1 90 ? 4.927 -8.734 2.561 1.00 76.69 90 SER A C 1
ATOM 743 O O . SER A 1 90 ? 4.145 -8.316 1.705 1.00 76.69 90 SER A O 1
ATOM 745 N N . PHE A 1 91 ? 4.576 -8.823 3.844 1.00 75.88 91 PHE A N 1
ATOM 746 C CA . PHE A 1 91 ? 3.314 -8.305 4.368 1.00 75.88 91 PHE A CA 1
ATOM 747 C C . PHE A 1 91 ? 3.584 -7.471 5.607 1.00 75.88 91 PHE A C 1
ATOM 749 O O . PHE A 1 91 ? 4.261 -7.927 6.530 1.00 75.88 91 PHE A O 1
ATOM 756 N N . ILE A 1 92 ? 3.030 -6.265 5.637 1.00 77.56 92 ILE A N 1
ATOM 757 C CA . ILE A 1 92 ? 3.226 -5.324 6.729 1.00 77.56 92 ILE A CA 1
ATOM 758 C C . ILE A 1 92 ? 1.871 -4.876 7.244 1.00 77.56 92 ILE A C 1
ATOM 760 O O . ILE A 1 92 ? 1.060 -4.309 6.513 1.00 77.56 92 ILE A O 1
ATOM 764 N N . HIS A 1 93 ? 1.641 -5.133 8.526 1.00 77.00 93 HIS A N 1
ATOM 765 C CA . HIS A 1 93 ? 0.419 -4.736 9.206 1.00 77.00 93 HIS A CA 1
ATOM 766 C C . HIS A 1 93 ? 0.409 -3.223 9.446 1.00 77.00 93 HIS A C 1
ATOM 768 O O . HIS A 1 93 ? 1.418 -2.653 9.852 1.00 77.00 93 HIS A O 1
ATOM 774 N N . PHE A 1 94 ? -0.753 -2.583 9.282 1.00 71.94 94 PHE A N 1
ATOM 775 C CA . PHE A 1 94 ? -0.947 -1.194 9.725 1.00 71.94 94 PHE A CA 1
ATOM 776 C C . PHE A 1 94 ? -1.041 -1.076 11.251 1.00 71.94 94 PHE A C 1
ATOM 778 O O . PHE A 1 94 ? -0.960 0.019 11.800 1.00 71.94 94 PHE A O 1
ATOM 785 N N . LYS A 1 95 ? -1.214 -2.200 11.955 1.00 68.44 95 LYS A N 1
ATOM 786 C CA . LYS A 1 95 ? -1.235 -2.241 13.414 1.00 68.44 95 LYS A CA 1
ATOM 787 C C . LYS A 1 95 ? 0.193 -2.217 13.953 1.00 68.44 95 LYS A C 1
ATOM 789 O O . LYS A 1 95 ? 0.804 -3.262 14.151 1.00 68.44 95 LYS A O 1
ATOM 794 N N . ILE A 1 96 ? 0.691 -1.013 14.186 1.00 63.56 96 ILE A N 1
ATOM 795 C CA . ILE A 1 96 ? 1.983 -0.766 14.825 1.00 63.56 96 ILE A CA 1
ATOM 796 C C . ILE A 1 96 ? 1.806 -0.954 16.323 1.00 63.56 96 ILE A C 1
ATOM 798 O O . ILE A 1 96 ? 0.895 -0.367 16.911 1.00 63.56 96 ILE A O 1
ATOM 802 N N . ASN A 1 97 ? 2.645 -1.776 16.949 1.00 68.62 97 ASN A N 1
ATOM 803 C CA . ASN A 1 97 ? 2.665 -1.879 18.399 1.00 68.62 97 ASN A CA 1
ATOM 804 C C . ASN A 1 97 ? 3.548 -0.744 18.939 1.00 68.62 97 ASN A C 1
ATOM 806 O O . ASN A 1 97 ? 4.765 -0.806 18.786 1.00 68.62 97 ASN A O 1
ATOM 810 N N . PRO A 1 98 ? 2.998 0.296 19.592 1.00 61.16 98 PRO A N 1
ATOM 811 C CA . PRO A 1 98 ? 3.786 1.468 19.977 1.00 61.16 98 PRO A CA 1
ATOM 812 C C . PRO A 1 98 ? 4.920 1.148 20.959 1.00 61.16 98 PRO A C 1
ATOM 814 O O . PRO A 1 98 ? 5.887 1.905 21.054 1.00 61.16 98 PRO A O 1
ATOM 817 N N . GLU A 1 99 ? 4.811 0.045 21.705 1.00 68.06 99 GLU A N 1
ATOM 818 C CA . GLU A 1 99 ? 5.841 -0.378 22.652 1.00 68.06 99 GLU A CA 1
ATOM 819 C C . GLU A 1 99 ? 6.972 -1.171 21.990 1.00 68.06 99 GLU A C 1
ATOM 821 O O . GLU A 1 99 ? 8.129 -1.019 22.391 1.00 68.06 99 GLU A O 1
ATOM 826 N N . GLU A 1 100 ? 6.660 -1.965 20.967 1.00 60.66 100 GLU A N 1
ATOM 827 C CA . GLU A 1 100 ? 7.625 -2.819 20.259 1.00 60.66 100 GLU A CA 1
ATOM 828 C C . GLU A 1 100 ? 8.247 -2.096 19.048 1.00 60.66 100 GLU A C 1
ATOM 830 O O . GLU A 1 100 ? 9.441 -2.234 18.788 1.00 60.66 100 GLU A O 1
ATOM 835 N N . ASP A 1 101 ? 7.492 -1.211 18.394 1.00 69.50 101 ASP A N 1
ATOM 836 C CA . ASP A 1 101 ? 7.831 -0.562 17.121 1.00 69.50 101 ASP A CA 1
ATOM 837 C C . ASP A 1 101 ? 8.131 0.942 17.275 1.00 69.50 101 ASP A C 1
ATOM 839 O O . ASP A 1 101 ? 7.820 1.764 16.406 1.00 69.50 101 ASP A O 1
ATOM 843 N N . LYS A 1 102 ? 8.757 1.337 18.393 1.00 71.06 102 LYS A N 1
ATOM 844 C CA . LYS A 1 102 ? 8.988 2.751 18.769 1.00 71.06 102 LYS A CA 1
ATOM 845 C C . LYS A 1 102 ? 9.618 3.600 17.660 1.00 71.06 102 LYS A C 1
ATOM 847 O O . LYS A 1 102 ? 9.257 4.763 17.493 1.00 71.06 102 LYS A O 1
ATOM 852 N N . TYR A 1 103 ? 10.562 3.032 16.905 1.00 67.88 103 TYR A N 1
ATOM 853 C CA . TYR A 1 103 ? 11.226 3.723 15.794 1.00 67.88 103 TYR A CA 1
ATOM 854 C C . TYR A 1 103 ? 10.256 4.031 14.643 1.00 67.88 103 TYR A C 1
ATOM 856 O O . TYR A 1 103 ? 10.251 5.143 14.115 1.00 67.88 103 TYR A O 1
ATOM 864 N N . LEU A 1 104 ? 9.418 3.058 14.283 1.00 55.19 104 LEU A N 1
ATOM 865 C CA . LEU A 1 104 ? 8.461 3.160 13.185 1.00 55.19 104 LEU A CA 1
ATOM 866 C C . LEU A 1 104 ? 7.331 4.133 13.539 1.00 55.19 104 LEU A C 1
ATOM 868 O O . LEU A 1 104 ? 7.028 5.035 12.760 1.00 55.19 104 LEU A O 1
ATOM 872 N N . ALA A 1 105 ? 6.799 4.026 14.761 1.00 63.06 105 ALA A N 1
ATOM 873 C CA . ALA A 1 105 ? 5.804 4.951 15.297 1.00 63.06 105 ALA A CA 1
ATOM 874 C C . ALA A 1 105 ? 6.312 6.407 15.298 1.00 63.06 105 ALA A C 1
ATOM 876 O O . ALA A 1 105 ? 5.615 7.316 14.845 1.00 63.06 105 ALA A O 1
ATOM 877 N N . ALA A 1 106 ? 7.557 6.635 15.739 1.00 64.56 106 ALA A N 1
ATOM 878 C CA . ALA A 1 106 ? 8.171 7.963 15.733 1.00 64.56 106 ALA A CA 1
ATOM 879 C C . ALA A 1 106 ? 8.362 8.517 14.312 1.00 64.56 106 ALA A C 1
ATOM 881 O O . ALA A 1 106 ? 8.149 9.708 14.078 1.00 64.56 106 ALA A O 1
ATOM 882 N N . LYS A 1 107 ? 8.737 7.663 13.350 1.00 60.31 107 LYS A N 1
ATOM 883 C CA . LYS A 1 107 ? 8.874 8.061 11.946 1.00 60.31 107 LYS A CA 1
ATOM 884 C C . LYS A 1 107 ? 7.544 8.504 11.348 1.00 60.31 107 LYS A C 1
ATOM 886 O O . LYS A 1 107 ? 7.511 9.581 10.762 1.00 60.31 107 LYS A O 1
ATOM 891 N N . ILE A 1 108 ? 6.462 7.759 11.556 1.00 54.75 108 ILE A N 1
ATOM 892 C CA . ILE A 1 108 ? 5.129 8.095 11.021 1.00 54.75 108 ILE A CA 1
ATOM 893 C C . ILE A 1 108 ? 4.590 9.379 11.636 1.00 54.75 108 ILE A C 1
ATOM 895 O O . ILE A 1 108 ? 4.145 10.259 10.908 1.00 54.75 108 ILE A O 1
ATOM 899 N N . ALA A 1 109 ? 4.703 9.534 12.959 1.00 61.34 109 ALA A N 1
ATOM 900 C CA . ALA A 1 109 ? 4.279 10.752 13.648 1.00 61.34 109 ALA A CA 1
ATOM 901 C C . ALA A 1 109 ? 5.031 12.007 13.164 1.00 61.34 109 ALA A C 1
ATOM 903 O O . ALA A 1 109 ? 4.517 13.118 13.269 1.00 61.34 109 ALA A O 1
ATOM 904 N N . SER A 1 110 ? 6.250 11.835 12.639 1.00 61.59 110 SER A N 1
ATOM 905 C CA . SER A 1 110 ? 7.056 12.924 12.076 1.00 61.59 110 SER A CA 1
ATOM 906 C C . SER A 1 110 ? 6.749 13.241 10.611 1.00 61.59 110 SER A C 1
ATOM 908 O O . SER A 1 110 ? 7.261 14.234 10.090 1.00 61.59 110 SER A O 1
ATOM 910 N N . MET A 1 111 ? 5.950 12.415 9.929 1.00 46.56 111 MET A N 1
ATOM 911 C CA . MET A 1 111 ? 5.597 12.673 8.539 1.00 46.56 111 MET A CA 1
ATOM 912 C C . MET A 1 111 ? 4.567 13.796 8.443 1.00 46.56 111 MET A C 1
ATOM 914 O O . MET A 1 111 ? 3.654 13.874 9.270 1.00 46.56 111 MET A O 1
ATOM 918 N N . PRO A 1 112 ? 4.682 14.672 7.431 1.00 42.09 112 PRO A N 1
ATOM 919 C CA . PRO A 1 112 ? 3.653 15.664 7.182 1.00 42.09 112 PRO A CA 1
ATOM 920 C C . PRO A 1 112 ? 2.315 14.958 6.907 1.00 42.09 112 PRO A C 1
ATOM 922 O O . PRO A 1 112 ? 2.301 13.905 6.261 1.00 42.09 112 PRO A O 1
ATOM 925 N N . PRO A 1 113 ? 1.186 15.514 7.384 1.00 52.31 113 PRO A N 1
ATOM 926 C CA . PRO A 1 113 ? -0.126 14.963 7.081 1.00 52.31 113 PRO A CA 1
ATOM 927 C C . PRO A 1 113 ? -0.313 14.915 5.564 1.00 52.31 113 PRO A C 1
ATOM 929 O O . PRO A 1 113 ? -0.018 15.895 4.877 1.00 52.31 113 PRO A O 1
ATOM 932 N N . VAL A 1 114 ? -0.802 13.783 5.052 1.00 45.88 114 VAL A N 1
ATOM 933 C CA . VAL A 1 114 ? -1.058 13.606 3.621 1.00 45.88 114 VAL A CA 1
ATOM 934 C C . VAL A 1 114 ? -2.262 14.475 3.250 1.00 45.88 114 VAL A C 1
ATOM 936 O O . VAL A 1 114 ? -3.411 14.076 3.397 1.00 45.88 114 VAL A O 1
ATOM 939 N N . LYS A 1 115 ? -2.004 15.706 2.817 1.00 38.50 115 LYS A N 1
ATOM 940 C CA . LYS A 1 115 ? -3.024 16.655 2.361 1.00 38.50 115 LYS A CA 1
ATOM 941 C C . LYS A 1 115 ? -2.803 16.942 0.883 1.00 38.50 115 LYS A C 1
ATOM 943 O O . LYS A 1 115 ? -1.659 16.997 0.442 1.00 38.50 115 LYS A O 1
ATOM 948 N N . MET A 1 116 ? -3.891 17.104 0.135 1.00 36.69 116 MET A N 1
ATOM 949 C CA . MET A 1 116 ? -3.815 17.784 -1.158 1.00 36.69 116 MET A CA 1
ATOM 950 C C . MET A 1 116 ? -3.831 19.291 -0.905 1.00 36.69 116 MET A C 1
ATOM 952 O O . MET A 1 116 ? -4.541 19.741 0.001 1.00 36.69 116 MET A O 1
ATOM 956 N N . ASP A 1 117 ? -3.038 20.025 -1.683 1.00 38.75 117 ASP A N 1
ATOM 957 C CA . ASP A 1 117 ? -3.218 21.467 -1.872 1.00 38.75 117 ASP A CA 1
ATOM 958 C C . ASP A 1 117 ? -4.570 21.769 -2.543 1.00 38.75 117 ASP A C 1
ATOM 960 O O . ASP A 1 117 ? -5.008 20.960 -3.399 1.00 38.75 117 ASP A O 1
#

Sequence (117 aa):
MNYAHITELNELSEEAKAFLVYFVSQDLINVAEKLYFIRNDVPFGNQTIKYMTTFNNDLNGRIEYWIVFDNDQAAGVAQRLTYDDNFETSFIHFKINPEEDKYLAAKIASMPPVKMD

Secondary structure (DSSP, 8-state):
--EEEGGG-TTS-HHHHHHHHHHHHHHSTT-GGG-EEEEEEEEETTEEEEEEEEEE-TTS-EEEEEEEEETTEEEEEEEEEESSS-EEEEEEES---TTT-HHHHHHHHTSPP----

Radius of gyration: 14.09 Å; Cα contacts (8 Å, |Δi|>4): 187; chains: 1; bounding box: 30×38×38 Å

Organism: NCBI:txid388278

Mean predicted aligned error: 7.91 Å

Nearest PDB structures (foldseek):
  2lez-assembly1_A  TM=4.606E-01  e=2.483E-01  Salmonella enterica subsp. enterica serovar Typhimurium
  4aym-assembly1_C  TM=7.075E-01  e=1.927E+00  Neisseria meningitidis MC58
  5nqp-assembly3_B  TM=6.263E-01  e=2.766E+00  Neisseria meningitidis
  2ypv-assembly1_A  TM=7.341E-01  e=7.254E+00  Neisseria meningitidis MC58
  8t27-assembly1_A  TM=5.395E-01  e=8.692E+00  Porphyromonas gingivalis

pLDDT: mean 78.29, std 13.73, range [36.69, 95.0]